Protei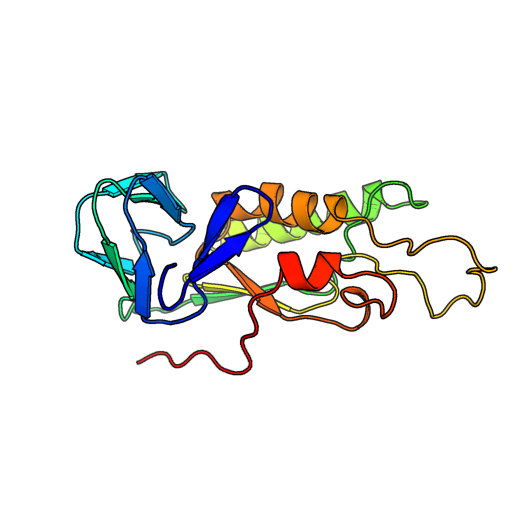n AF-A0A496T721-F1 (afdb_monomer_lite)

Sequence (175 aa):
MGFGAFKLPTGEYRFTGEHLSVGANQRVYIDPSIWCIHGGYETFGKYIVTKSNVTAHLAQIHPFTFGWIADLHVSSGLPDSVVWTDAAKEQIDRLALCNPSFTMFGGDVVSGSGGYTGDNFGLDSPIEESWFEIVWNYSKDKLSNNLWVKGNHDIDPNCNYFYDWFERLWYLELG

Radius of gyration: 16.81 Å; chains: 1; bounding box: 44×32×49 Å

Foldseek 3Di:
DKDQWAAFPVRAIAGLAQKMKDAAQHKYQAAPVFKDKDADWADDGRIIHHHGIMIIGGDPDVPQFEAEDELLQADPPDVCNVVSLVVSLVVLQVSLVVQGSAYEYAANQHNAQCVPPPDPPPDDTRDDLVRLVSSCVSRRNRHHRYAYDYDPRLDDPRDCSSVSNHNPPPDYDDD

Secondary structure (DSSP, 8-state):
--BTEEE-TTS-EEE-SSEEEE-SS-EEE--TTTEEEESSEEE-SS-EEESS-EEEEE---SS--EEEE----B-SSSTTHHHHHHHHHHHHHHHHHT--SEEEEES--B-TT-TTSS---S---S--HHHHHHHHHHHTTTSSSEEEE--SSS-BTTB-HHHHH----S-----

Structure (mmCIF, N/CA/C/O backbone):
data_AF-A0A496T721-F1
#
_entry.id   AF-A0A496T721-F1
#
loop_
_atom_site.group_PDB
_atom_site.id
_atom_site.type_symbol
_atom_site.label_atom_id
_atom_site.label_alt_id
_atom_site.label_comp_id
_atom_site.label_asym_id
_atom_site.label_entity_id
_atom_site.label_seq_id
_atom_site.pdbx_PDB_ins_code
_atom_site.Cartn_x
_atom_site.Cartn_y
_atom_site.Cartn_z
_atom_site.occupancy
_atom_site.B_iso_or_equiv
_atom_site.auth_seq_id
_atom_site.auth_comp_id
_atom_site.auth_asym_id
_atom_site.auth_atom_id
_atom_site.pdbx_PDB_model_num
ATOM 1 N N . MET A 1 1 ? 1.335 -13.166 15.710 1.00 50.00 1 MET A N 1
ATOM 2 C CA . MET A 1 1 ? 0.963 -12.841 14.317 1.00 50.00 1 MET A CA 1
ATOM 3 C C . MET A 1 1 ? -0.451 -12.310 14.338 1.00 50.00 1 MET A C 1
ATOM 5 O O . MET A 1 1 ? -1.239 -12.817 15.129 1.00 50.00 1 MET A O 1
ATOM 9 N N . GLY A 1 2 ? -0.722 -11.256 13.574 1.00 60.47 2 GLY A N 1
ATOM 10 C CA . GLY A 1 2 ? -2.040 -10.637 13.532 1.00 60.47 2 GLY A CA 1
ATOM 11 C C . GLY A 1 2 ? -2.968 -11.330 12.541 1.00 60.47 2 GLY A C 1
ATOM 12 O O . GLY A 1 2 ? -2.509 -11.808 11.507 1.00 60.47 2 GLY A O 1
ATOM 13 N N . PHE A 1 3 ? -4.254 -11.410 12.866 1.00 82.56 3 PHE A N 1
ATOM 14 C CA . PHE A 1 3 ? -5.286 -11.809 11.909 1.00 82.56 3 PHE A CA 1
ATOM 15 C C . PHE A 1 3 ? -5.589 -10.620 10.992 1.00 82.56 3 PHE A C 1
ATOM 17 O O . PHE A 1 3 ? -5.609 -9.490 11.476 1.00 82.56 3 PHE A O 1
ATOM 24 N N . GLY A 1 4 ? -5.792 -10.860 9.694 1.00 86.62 4 GLY A N 1
ATOM 25 C CA . GLY A 1 4 ? -6.132 -9.801 8.733 1.00 86.62 4 GLY A CA 1
ATOM 26 C C . GLY A 1 4 ? -5.068 -8.709 8.577 1.00 86.62 4 GLY A C 1
ATOM 27 O O . GLY A 1 4 ? -5.399 -7.586 8.204 1.00 86.62 4 GLY A O 1
ATOM 28 N N . ALA A 1 5 ? -3.802 -9.010 8.887 1.00 89.31 5 ALA A N 1
ATOM 29 C CA . ALA A 1 5 ? -2.687 -8.086 8.722 1.00 89.31 5 ALA A CA 1
ATOM 30 C C . ALA A 1 5 ? -1.468 -8.768 8.085 1.00 89.31 5 ALA A C 1
ATOM 32 O O . ALA A 1 5 ? -1.181 -9.937 8.347 1.00 89.31 5 ALA A O 1
ATOM 33 N N . PHE A 1 6 ? -0.728 -8.008 7.287 1.00 88.62 6 PHE A N 1
ATOM 34 C CA . PHE A 1 6 ? 0.482 -8.415 6.582 1.00 88.62 6 PHE A CA 1
ATOM 35 C C . PHE A 1 6 ? 1.659 -7.562 7.040 1.00 88.62 6 PHE A C 1
ATOM 37 O O . PHE A 1 6 ? 1.526 -6.345 7.145 1.00 88.62 6 PHE A O 1
ATOM 44 N N . LYS A 1 7 ? 2.791 -8.197 7.355 1.00 91.50 7 LYS A N 1
ATOM 45 C CA . LYS A 1 7 ? 4.001 -7.504 7.801 1.00 91.50 7 LYS A CA 1
ATOM 46 C C . LYS A 1 7 ? 4.938 -7.318 6.614 1.00 91.50 7 LYS A C 1
ATOM 48 O O . LYS A 1 7 ? 5.366 -8.308 6.034 1.00 91.50 7 LYS A O 1
ATOM 53 N N . LEU A 1 8 ? 5.287 -6.072 6.334 1.00 91.69 8 LEU A N 1
ATOM 54 C CA . LEU A 1 8 ? 6.243 -5.689 5.304 1.00 91.69 8 LEU A CA 1
ATOM 55 C C . LEU A 1 8 ? 7.699 -5.892 5.759 1.00 91.69 8 LEU A C 1
ATOM 57 O O . LEU A 1 8 ? 7.962 -5.917 6.972 1.00 91.69 8 LEU A O 1
ATOM 61 N N . PRO A 1 9 ? 8.668 -5.929 4.823 1.00 90.81 9 PRO A N 1
ATOM 62 C CA . PRO A 1 9 ? 10.101 -5.965 5.127 1.00 90.81 9 PRO A CA 1
ATOM 63 C C . PRO A 1 9 ? 10.559 -4.799 6.003 1.00 90.81 9 PRO A C 1
ATOM 65 O O . PRO A 1 9 ? 11.392 -4.972 6.890 1.00 90.81 9 PRO A O 1
ATOM 68 N N . THR A 1 10 ? 9.924 -3.633 5.851 1.00 90.31 10 THR A N 1
ATOM 69 C CA . THR A 1 10 ? 10.161 -2.436 6.676 1.00 90.31 10 THR A CA 1
ATOM 70 C C . THR A 1 10 ? 9.728 -2.600 8.139 1.00 90.31 10 THR A C 1
ATOM 72 O O . THR A 1 10 ? 9.949 -1.716 8.967 1.00 90.31 10 THR A O 1
ATOM 75 N N . GLY A 1 11 ? 9.095 -3.724 8.489 1.00 92.00 11 GLY A N 1
ATOM 76 C CA . GLY A 1 11 ? 8.584 -4.025 9.825 1.00 92.00 11 GLY A CA 1
ATOM 77 C C . GLY A 1 11 ? 7.178 -3.487 10.096 1.00 92.00 11 GLY A C 1
ATOM 78 O O . GLY A 1 11 ? 6.611 -3.767 11.154 1.00 92.00 11 GLY A O 1
ATOM 79 N N . GLU A 1 12 ? 6.624 -2.739 9.147 1.00 92.94 12 GLU A N 1
ATOM 80 C CA . GLU A 1 12 ? 5.320 -2.086 9.210 1.00 92.94 12 GLU A CA 1
ATOM 81 C C . GLU A 1 12 ? 4.213 -3.064 8.806 1.00 92.94 12 GLU A C 1
ATOM 83 O O . GLU A 1 12 ? 4.446 -3.995 8.039 1.00 92.94 12 GLU A O 1
ATOM 88 N N . TYR A 1 13 ? 3.002 -2.873 9.328 1.00 93.25 13 TYR A N 1
ATOM 89 C CA . TYR A 1 13 ? 1.864 -3.738 9.025 1.00 93.25 13 TYR A CA 1
ATOM 90 C C . TYR A 1 13 ? 0.859 -3.034 8.129 1.00 93.25 13 TYR A C 1
ATOM 92 O O . TYR A 1 13 ? 0.557 -1.860 8.331 1.00 93.25 13 TYR A O 1
ATOM 100 N N . ARG A 1 14 ? 0.285 -3.789 7.199 1.00 90.69 14 ARG A N 1
ATOM 101 C CA . ARG A 1 14 ? -0.866 -3.414 6.374 1.00 90.69 14 ARG A CA 1
ATOM 102 C C . ARG A 1 14 ? -2.033 -4.336 6.688 1.00 90.69 14 ARG A C 1
ATOM 104 O O . ARG A 1 14 ? -1.832 -5.433 7.206 1.00 90.69 14 ARG A O 1
ATOM 111 N N . PHE A 1 15 ? -3.249 -3.895 6.405 1.00 90.50 15 PHE A N 1
ATOM 112 C CA . PHE A 1 15 ? -4.418 -4.762 6.507 1.00 90.50 15 PHE A CA 1
ATOM 113 C C . PHE A 1 15 ? -4.487 -5.687 5.280 1.00 90.50 15 PHE A C 1
ATOM 115 O O . PHE A 1 15 ? -4.099 -5.312 4.177 1.00 90.50 15 PHE A O 1
ATOM 122 N N . THR A 1 16 ? -4.986 -6.903 5.481 1.00 87.31 16 THR A N 1
ATOM 123 C CA . THR A 1 16 ? -5.320 -7.864 4.414 1.00 87.31 16 THR A CA 1
ATOM 124 C C . THR A 1 16 ? -6.770 -8.320 4.475 1.00 87.31 16 THR A C 1
ATOM 126 O O . THR A 1 16 ? -7.175 -9.214 3.744 1.00 87.31 16 THR A O 1
ATOM 129 N N . GLY A 1 17 ? -7.562 -7.738 5.364 1.00 86.81 17 GLY A N 1
ATOM 130 C CA . GLY A 1 17 ? -8.966 -8.057 5.535 1.00 86.81 17 GLY A CA 1
ATOM 131 C C . GLY A 1 17 ? -9.700 -6.868 6.125 1.00 86.81 17 GLY A C 1
ATOM 132 O O . GLY A 1 17 ? -9.073 -5.929 6.611 1.00 86.81 17 GLY A O 1
ATOM 133 N N . GLU A 1 18 ? -11.024 -6.927 6.067 1.00 86.44 18 GLU A N 1
ATOM 134 C CA . GLU A 1 18 ? -11.909 -5.940 6.685 1.00 86.44 18 GLU A CA 1
ATOM 135 C C . GLU A 1 18 ? -11.744 -5.958 8.209 1.00 86.44 18 GLU A C 1
ATOM 137 O O . GLU A 1 18 ? -11.612 -4.905 8.819 1.00 86.44 18 GLU A O 1
ATOM 142 N N . HIS A 1 19 ? -11.614 -7.144 8.806 1.00 89.69 19 HIS A N 1
ATOM 143 C CA . HIS A 1 19 ? -11.265 -7.315 10.209 1.00 89.69 19 HIS A CA 1
ATOM 144 C C . HIS A 1 19 ? -9.766 -7.543 10.375 1.00 89.69 19 HIS A C 1
ATOM 146 O O . HIS A 1 19 ? -9.187 -8.429 9.742 1.00 89.69 19 HIS A O 1
ATOM 152 N N . LEU A 1 20 ? -9.155 -6.836 11.323 1.00 91.56 20 LEU A N 1
ATOM 153 C CA . LEU A 1 20 ? -7.776 -7.079 11.729 1.00 91.56 20 LEU A CA 1
ATOM 154 C C . LEU A 1 20 ? -7.633 -7.199 13.241 1.00 91.56 20 LEU A C 1
ATOM 156 O O . LEU A 1 20 ? -8.356 -6.575 14.017 1.00 91.56 20 LEU A O 1
ATOM 160 N N . SER A 1 21 ? -6.649 -7.987 13.665 1.00 94.50 21 SER A N 1
ATOM 161 C CA . SER A 1 21 ? -6.194 -8.067 15.048 1.00 94.50 21 SER A CA 1
ATOM 162 C C . SER A 1 21 ? -4.678 -8.028 15.074 1.00 94.50 21 SER A C 1
ATOM 164 O O . SER A 1 21 ? -4.036 -8.884 14.476 1.00 94.50 21 SER A O 1
ATOM 166 N N . VAL A 1 22 ? -4.095 -7.047 15.757 1.00 95.19 22 VAL A N 1
ATOM 167 C CA . VAL A 1 22 ? -2.643 -6.844 15.809 1.00 95.19 22 VAL A CA 1
ATOM 168 C C . VAL A 1 22 ? -2.202 -6.673 17.262 1.00 95.19 22 VAL A C 1
ATOM 170 O O . VAL A 1 22 ? -2.899 -6.069 18.076 1.00 95.19 22 VAL A O 1
ATOM 173 N N . GLY A 1 23 ? -1.045 -7.249 17.603 1.00 95.00 23 GLY A N 1
ATOM 174 C CA . GLY A 1 23 ? -0.473 -7.160 18.948 1.00 95.00 23 GLY A CA 1
ATOM 175 C C . GLY A 1 23 ? 0.039 -5.761 19.298 1.00 95.00 23 GLY A C 1
ATOM 176 O O . GLY A 1 23 ? 0.037 -4.864 18.460 1.00 95.00 23 GLY A O 1
ATOM 177 N N . ALA A 1 24 ? 0.519 -5.586 20.529 1.00 95.62 24 ALA A N 1
ATOM 178 C CA . ALA A 1 24 ? 1.115 -4.331 20.991 1.00 95.62 24 ALA A CA 1
ATOM 179 C C . ALA A 1 24 ? 2.444 -3.989 20.283 1.00 95.62 24 ALA A C 1
ATOM 181 O O . ALA A 1 24 ? 3.155 -4.873 19.792 1.00 95.62 24 ALA A O 1
ATOM 182 N N . ASN A 1 25 ? 2.806 -2.703 20.305 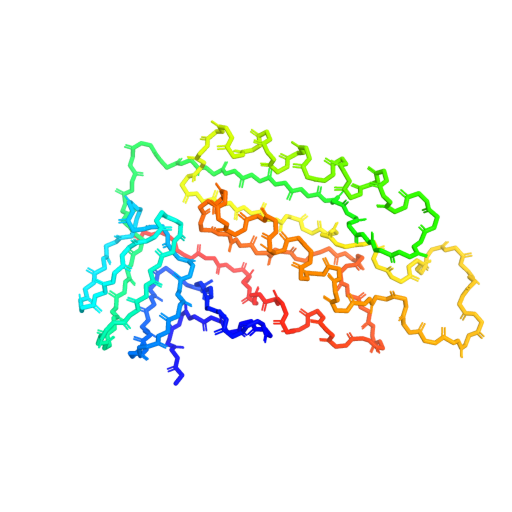1.00 95.69 25 ASN A N 1
ATOM 183 C CA . ASN A 1 25 ? 4.046 -2.133 19.775 1.00 95.69 25 ASN A CA 1
ATOM 184 C C . ASN A 1 25 ? 4.252 -2.374 18.271 1.00 95.69 25 ASN A C 1
ATOM 186 O O . ASN A 1 25 ? 5.375 -2.605 17.825 1.00 95.69 25 ASN A O 1
ATOM 190 N N . GLN A 1 26 ? 3.172 -2.354 17.491 1.00 96.25 26 GLN A N 1
ATOM 191 C CA . GLN A 1 26 ? 3.216 -2.498 16.036 1.00 96.25 26 GLN A CA 1
ATOM 192 C C . GLN A 1 26 ? 2.762 -1.200 15.366 1.00 96.25 26 GLN A C 1
ATOM 194 O O . GLN A 1 26 ? 1.798 -0.571 15.807 1.00 96.25 26 GLN A O 1
ATOM 199 N N . ARG A 1 27 ? 3.439 -0.816 14.278 1.00 96.31 27 ARG A N 1
ATOM 200 C CA . ARG A 1 27 ? 2.984 0.249 13.376 1.00 96.31 27 ARG A CA 1
ATOM 201 C C . ARG A 1 27 ? 2.059 -0.366 12.333 1.00 96.31 27 ARG A C 1
ATOM 203 O O . ARG A 1 27 ? 2.505 -1.228 11.581 1.00 96.31 27 ARG A O 1
ATOM 210 N N . VAL A 1 28 ? 0.803 0.067 12.293 1.00 95.81 28 VAL A N 1
ATOM 211 C CA . VAL A 1 28 ? -0.229 -0.490 11.407 1.00 95.81 28 VAL A CA 1
ATOM 212 C C . VAL A 1 28 ? -0.804 0.618 10.535 1.00 95.81 28 VAL A C 1
ATOM 214 O O . VAL A 1 28 ? -1.412 1.557 11.047 1.00 95.81 28 VAL A O 1
ATOM 217 N N . TYR A 1 29 ? -0.612 0.503 9.224 1.00 94.88 29 TYR A N 1
ATOM 218 C CA . TYR A 1 29 ? -1.098 1.430 8.207 1.00 94.88 29 TYR A CA 1
ATOM 219 C C . TYR A 1 29 ? -2.573 1.181 7.896 1.00 94.88 29 TYR A C 1
ATOM 221 O O . TYR A 1 29 ? -2.938 0.534 6.914 1.00 94.88 29 TYR A O 1
ATOM 229 N N . ILE A 1 30 ? -3.401 1.702 8.797 1.00 94.00 30 ILE A N 1
ATOM 230 C CA . ILE A 1 30 ? -4.845 1.866 8.669 1.00 94.00 30 ILE A CA 1
ATOM 231 C C . ILE A 1 30 ? -5.196 3.302 9.052 1.00 94.00 30 ILE A C 1
ATOM 233 O O . ILE A 1 30 ? -4.657 3.831 10.028 1.00 94.00 30 ILE A O 1
ATOM 237 N N . ASP A 1 31 ? -6.088 3.939 8.297 1.00 94.00 31 ASP A N 1
ATOM 238 C CA . ASP A 1 31 ? -6.502 5.313 8.585 1.00 94.00 31 ASP A CA 1
ATOM 239 C C . ASP A 1 31 ? -7.523 5.328 9.748 1.00 94.00 31 ASP A C 1
ATOM 241 O O . ASP A 1 31 ? -8.653 4.863 9.584 1.00 94.00 31 ASP A O 1
ATOM 245 N N . PRO A 1 32 ? -7.184 5.867 10.933 1.00 93.38 32 PRO A N 1
ATOM 246 C CA . PRO A 1 32 ? -8.061 5.855 12.101 1.00 93.38 32 PRO A CA 1
ATOM 247 C C . PRO A 1 32 ? -9.315 6.726 11.945 1.00 93.38 32 PRO A C 1
ATOM 249 O O . PRO A 1 32 ? -10.206 6.633 12.783 1.00 93.38 32 PRO A O 1
ATOM 252 N N . SER A 1 33 ? -9.406 7.566 10.907 1.00 91.12 33 SER A N 1
ATOM 253 C CA . SER A 1 33 ? -10.652 8.263 10.561 1.00 91.12 33 SER A CA 1
ATOM 254 C C . SER A 1 33 ? -11.649 7.367 9.822 1.00 91.12 33 SER A C 1
ATOM 256 O O . SER A 1 33 ? -12.829 7.703 9.743 1.00 91.12 33 SER A O 1
ATOM 258 N N . ILE A 1 34 ? -11.177 6.232 9.293 1.00 91.12 34 ILE A N 1
ATOM 259 C CA . ILE A 1 34 ? -11.955 5.296 8.477 1.00 91.12 34 ILE A CA 1
ATOM 260 C C . ILE A 1 34 ? -12.229 3.973 9.204 1.00 91.12 34 ILE A C 1
ATOM 262 O O . ILE A 1 34 ? -13.205 3.284 8.917 1.00 91.12 34 ILE A O 1
ATOM 266 N N . TRP A 1 35 ? -11.383 3.609 10.162 1.00 93.38 35 TRP A N 1
ATOM 267 C CA . TRP A 1 35 ? -11.492 2.351 10.891 1.00 93.38 35 TRP A CA 1
ATOM 268 C C . TRP A 1 35 ? -12.129 2.539 12.266 1.00 93.38 35 TRP A C 1
ATOM 270 O O . TRP A 1 35 ? -11.794 3.460 13.010 1.00 93.38 35 TRP A O 1
ATOM 280 N N . CYS A 1 36 ? -12.985 1.599 12.654 1.00 94.06 36 CYS A N 1
ATOM 281 C CA . CYS A 1 36 ? -13.423 1.447 14.033 1.00 94.06 36 CYS A CA 1
ATOM 282 C C . CYS A 1 36 ? -12.402 0.591 14.788 1.00 94.06 36 CYS A C 1
ATOM 284 O O . CYS A 1 36 ? -12.297 -0.616 14.569 1.00 94.06 36 CYS A O 1
ATOM 286 N N . ILE A 1 37 ? -11.636 1.225 15.677 1.00 96.19 37 ILE A N 1
ATOM 287 C CA . ILE A 1 37 ? -10.471 0.624 16.337 1.00 96.19 37 ILE A CA 1
ATOM 288 C C . ILE A 1 37 ? -10.750 0.447 17.833 1.00 96.19 37 ILE A C 1
ATOM 290 O O . ILE A 1 37 ? -11.070 1.401 18.538 1.00 96.19 37 ILE A O 1
ATOM 294 N N . HIS A 1 38 ? -10.596 -0.779 18.332 1.00 97.25 38 HIS A N 1
ATOM 295 C CA . HIS A 1 38 ? -10.768 -1.142 19.737 1.00 97.25 38 HIS A CA 1
ATOM 296 C 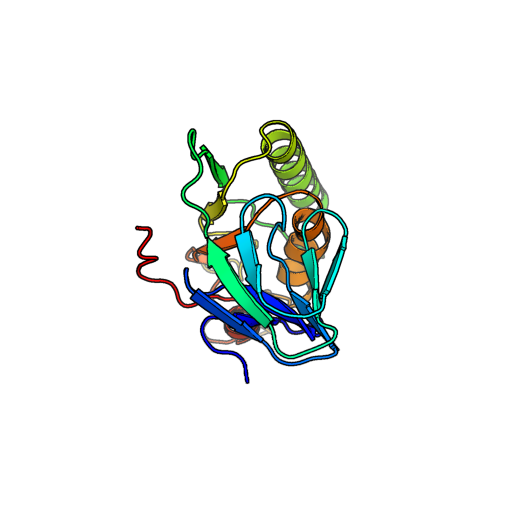C . HIS A 1 38 ? -9.427 -1.572 20.341 1.00 97.25 38 HIS A C 1
ATOM 298 O O . HIS A 1 38 ? -8.742 -2.438 19.798 1.00 97.25 38 HIS A O 1
ATOM 304 N N . GLY A 1 39 ? -9.071 -0.992 21.489 1.00 97.19 39 GLY A N 1
ATOM 305 C CA . GLY A 1 39 ? -7.792 -1.207 22.175 1.00 97.19 39 GLY A CA 1
ATOM 306 C C . GLY A 1 39 ? -7.039 0.105 22.408 1.00 97.19 39 GLY A C 1
ATOM 307 O O . GLY A 1 39 ? -7.517 1.179 22.055 1.00 97.19 39 GLY A O 1
ATOM 308 N N . GLY A 1 40 ? -5.863 0.032 23.028 1.00 97.94 40 GLY A N 1
ATOM 309 C CA . GLY A 1 40 ? -4.975 1.179 23.211 1.00 97.94 40 GLY A CA 1
ATOM 310 C C . GLY A 1 40 ? -4.086 1.395 21.989 1.00 97.94 40 GLY A C 1
ATOM 311 O O . GLY A 1 40 ? -3.364 0.480 21.587 1.00 97.94 40 GLY A O 1
ATOM 312 N N . TYR A 1 41 ? -4.088 2.608 21.433 1.00 97.88 41 TYR A N 1
ATOM 313 C CA . TYR A 1 41 ? -3.243 3.003 20.303 1.00 97.88 41 TYR A CA 1
ATOM 314 C C . TYR A 1 41 ? -2.960 4.515 20.292 1.00 97.88 41 TYR A C 1
ATOM 316 O O . TYR A 1 41 ? -3.575 5.284 21.031 1.00 97.88 41 TYR A O 1
ATOM 324 N N . GLU A 1 42 ? -2.004 4.930 19.463 1.00 98.06 42 GLU A N 1
ATOM 325 C CA . GLU A 1 42 ? -1.746 6.322 19.070 1.00 98.06 42 GLU A CA 1
ATOM 326 C C . GLU A 1 42 ? -1.962 6.497 17.567 1.00 98.06 42 GLU A C 1
ATOM 328 O O . GLU A 1 42 ? -1.696 5.575 16.797 1.00 98.06 42 GLU A O 1
ATOM 333 N N . THR A 1 43 ? -2.431 7.673 17.147 1.00 96.94 43 THR A N 1
ATOM 334 C CA . THR A 1 43 ? -2.759 7.996 15.748 1.00 96.94 43 THR A CA 1
ATOM 335 C C . THR A 1 43 ? -1.726 8.917 15.113 1.00 96.94 43 THR A C 1
ATOM 337 O O . THR A 1 43 ? -1.345 9.915 15.723 1.00 96.94 43 THR A O 1
ATOM 340 N N . PHE A 1 44 ? -1.368 8.651 13.856 1.00 95.44 44 PHE A N 1
ATOM 341 C CA . PHE A 1 44 ? -0.378 9.417 13.092 1.00 95.44 44 PHE A CA 1
ATOM 342 C C . PHE A 1 44 ? -0.859 9.711 11.660 1.00 95.44 44 PHE A C 1
ATOM 344 O O . PHE A 1 44 ? -0.154 9.483 10.681 1.00 95.44 44 PHE A O 1
ATOM 351 N N . GLY A 1 45 ? -2.092 10.195 11.509 1.00 92.56 45 GLY A N 1
ATOM 352 C CA . GLY A 1 45 ? -2.666 10.484 10.193 1.00 92.56 45 GLY A CA 1
ATOM 353 C C . GLY A 1 45 ? -3.128 9.214 9.484 1.00 92.56 45 GLY A C 1
ATOM 354 O O . GLY A 1 45 ? -4.274 8.834 9.658 1.00 92.56 45 GLY A O 1
ATOM 355 N N . LYS A 1 46 ? -2.256 8.555 8.709 1.00 94.19 46 LYS A N 1
ATOM 356 C CA . LYS A 1 46 ? -2.597 7.373 7.882 1.00 94.19 46 LYS A CA 1
ATOM 357 C C . LYS A 1 46 ? -2.267 6.023 8.523 1.00 94.19 46 LYS A C 1
ATOM 359 O O . LYS A 1 46 ? -2.462 4.976 7.910 1.00 94.19 46 LYS A O 1
ATOM 364 N N . TYR A 1 47 ? -1.772 6.042 9.756 1.00 95.88 47 TYR A N 1
ATOM 365 C CA . TYR A 1 47 ? -1.444 4.836 10.503 1.00 95.88 47 TYR A CA 1
ATOM 366 C C . TYR A 1 47 ? -1.664 5.014 12.006 1.00 95.88 47 TYR A C 1
ATOM 368 O O . TYR A 1 47 ? -1.818 6.130 12.521 1.00 95.88 47 TYR A O 1
ATOM 376 N N . ILE A 1 48 ? -1.628 3.890 12.719 1.00 97.44 48 ILE A N 1
ATOM 377 C CA . ILE A 1 48 ? -1.623 3.831 14.178 1.00 97.44 48 ILE A CA 1
ATOM 378 C C . ILE A 1 48 ? -0.375 3.121 14.714 1.00 97.44 48 ILE A C 1
ATOM 380 O O . ILE A 1 48 ? 0.244 2.304 14.029 1.00 97.44 48 ILE A O 1
ATOM 384 N N . VAL A 1 49 ? -0.035 3.391 15.973 1.00 97.81 49 VAL A N 1
ATOM 385 C CA . VAL A 1 49 ? 0.911 2.584 16.757 1.00 97.81 49 VAL A CA 1
ATOM 386 C C . VAL A 1 49 ? 0.158 1.937 17.910 1.00 97.81 49 VAL A C 1
ATOM 388 O O . VAL A 1 49 ? -0.430 2.627 18.743 1.00 97.81 49 VAL A O 1
ATOM 391 N N . THR A 1 50 ? 0.150 0.607 17.958 1.00 97.56 50 THR A N 1
ATOM 392 C CA . THR A 1 50 ? -0.585 -0.147 18.980 1.00 97.56 50 THR A CA 1
ATOM 393 C C . THR A 1 50 ? 0.136 -0.094 20.333 1.00 97.56 50 THR A C 1
ATOM 395 O O . THR A 1 50 ? 1.345 -0.297 20.422 1.00 97.56 50 THR A O 1
ATOM 398 N N . LYS A 1 51 ? -0.608 0.152 21.415 1.00 98.00 51 LYS A N 1
ATOM 399 C CA . LYS A 1 51 ? -0.126 0.108 22.814 1.00 98.00 51 LYS A CA 1
ATOM 400 C C . LYS A 1 51 ? -0.570 -1.156 23.546 1.00 98.00 51 LYS A C 1
ATOM 402 O O . LYS A 1 51 ? 0.096 -1.608 24.470 1.00 98.00 51 LYS A O 1
ATOM 407 N N . SER A 1 52 ? -1.697 -1.723 23.132 1.00 96.44 52 SER A N 1
ATOM 408 C CA . SER A 1 52 ? -2.186 -3.037 23.550 1.00 96.44 52 SER A CA 1
ATOM 409 C C . SER A 1 52 ? -2.464 -3.891 22.317 1.00 96.44 52 SER A C 1
ATOM 411 O O . SER A 1 52 ? -2.223 -3.462 21.190 1.00 96.44 52 SER A O 1
ATOM 413 N N . ASN A 1 53 ? -3.031 -5.081 22.512 1.00 96.00 53 ASN A N 1
ATOM 414 C CA . ASN A 1 53 ? -3.727 -5.736 21.411 1.00 96.00 53 ASN A CA 1
ATOM 415 C C . ASN A 1 53 ? -4.841 -4.812 20.910 1.00 96.00 53 ASN A C 1
ATOM 417 O O . ASN A 1 53 ? -5.567 -4.224 21.718 1.00 96.00 53 ASN A O 1
ATOM 421 N N . VAL A 1 54 ? -4.932 -4.688 19.592 1.00 97.06 54 VAL A N 1
ATOM 422 C CA . VAL A 1 54 ? -5.932 -3.891 18.892 1.00 97.06 54 VAL A CA 1
ATOM 423 C C . VAL A 1 54 ? -6.711 -4.804 17.962 1.00 97.06 54 VAL A C 1
ATOM 425 O O . VAL A 1 54 ? -6.125 -5.633 17.266 1.00 97.06 54 VAL A O 1
ATOM 428 N N . THR A 1 55 ? -8.027 -4.637 17.943 1.00 96.56 55 THR A N 1
ATOM 429 C CA . THR A 1 55 ? -8.899 -5.157 16.888 1.00 96.56 55 THR A CA 1
ATOM 430 C C . THR A 1 55 ? -9.494 -3.981 16.137 1.00 96.56 55 THR A C 1
ATOM 432 O O . THR A 1 55 ? -9.919 -3.016 16.772 1.00 96.56 55 THR A O 1
ATOM 435 N N . ALA A 1 56 ? -9.547 -4.047 14.814 1.00 94.62 56 ALA A N 1
ATOM 436 C CA . ALA A 1 56 ? -10.183 -3.010 14.017 1.00 94.62 56 ALA A CA 1
ATOM 437 C C . ALA A 1 56 ? -11.032 -3.609 12.900 1.00 94.62 56 ALA A C 1
ATOM 439 O O . ALA A 1 56 ? -10.788 -4.736 12.468 1.00 94.62 56 ALA A O 1
ATOM 440 N N . HIS A 1 57 ? -12.030 -2.845 12.475 1.00 92.12 57 HIS A N 1
ATOM 441 C CA . HIS A 1 57 ? -12.878 -3.149 11.330 1.00 92.12 57 HIS A CA 1
ATOM 442 C C . HIS A 1 57 ? -13.103 -1.872 10.509 1.00 92.12 57 HIS A C 1
ATOM 444 O O . HIS A 1 57 ? -13.006 -0.767 11.062 1.00 92.12 57 HIS A O 1
ATOM 450 N N . LEU A 1 58 ? -13.344 -1.997 9.205 1.00 88.12 58 LEU A N 1
ATOM 451 C CA . LEU A 1 58 ? -13.616 -0.838 8.356 1.00 88.12 58 LEU A CA 1
ATOM 452 C C . LEU A 1 58 ? -14.990 -0.288 8.730 1.00 88.12 58 LEU A C 1
ATOM 454 O O . LEU A 1 58 ? -15.996 -0.994 8.681 1.00 88.12 58 LEU A O 1
ATOM 458 N N . ALA A 1 59 ? -15.055 0.987 9.109 1.00 83.00 59 ALA A N 1
ATOM 459 C CA . ALA A 1 59 ? -16.347 1.601 9.357 1.00 83.00 59 ALA A CA 1
ATOM 460 C C . ALA A 1 59 ? -17.123 1.679 8.032 1.00 83.00 59 ALA A C 1
ATOM 462 O O . ALA A 1 59 ? -16.555 1.986 6.979 1.00 83.00 59 ALA A O 1
ATOM 463 N N . GLN A 1 60 ? -18.436 1.445 8.072 1.00 71.56 60 GLN A N 1
ATOM 464 C CA . GLN A 1 60 ? -19.307 1.752 6.938 1.00 71.56 60 GLN A CA 1
ATOM 465 C C . GLN A 1 60 ? -19.363 3.274 6.759 1.00 71.56 60 GLN A C 1
ATOM 467 O O . GLN A 1 60 ? -20.104 3.976 7.447 1.00 71.56 60 GLN A O 1
ATOM 472 N N . ILE A 1 61 ? -18.531 3.797 5.859 1.00 68.25 61 ILE A N 1
ATOM 473 C CA . ILE A 1 61 ? -18.447 5.231 5.576 1.00 68.25 61 ILE A CA 1
ATOM 474 C C . ILE A 1 61 ? -19.312 5.551 4.371 1.00 68.25 61 ILE A C 1
ATOM 476 O O . ILE A 1 61 ? -19.217 4.909 3.327 1.00 68.25 61 ILE A O 1
ATOM 480 N N . HIS A 1 62 ? -20.129 6.591 4.502 1.00 75.44 62 HIS A N 1
ATOM 481 C CA . HIS A 1 62 ? -20.898 7.144 3.399 1.00 75.44 62 HIS A CA 1
ATOM 482 C C . HIS A 1 62 ? -20.586 8.641 3.235 1.00 75.44 62 HIS A C 1
ATOM 484 O O . HIS A 1 62 ? -20.812 9.403 4.177 1.00 75.44 62 HIS A O 1
ATOM 490 N N . PRO A 1 63 ? -20.109 9.083 2.054 1.00 80.75 63 PRO A N 1
ATOM 491 C CA . PRO A 1 63 ? -19.772 8.269 0.882 1.00 80.75 63 PRO A CA 1
ATOM 492 C C . PRO A 1 63 ? -18.457 7.491 1.067 1.00 80.75 63 PRO A C 1
ATOM 494 O O . PRO A 1 63 ? -17.481 8.031 1.578 1.00 80.75 63 PRO A O 1
ATOM 497 N N . PHE A 1 64 ? -18.423 6.245 0.595 1.00 85.81 64 PHE A N 1
ATOM 498 C CA . PHE A 1 64 ? -17.188 5.474 0.455 1.00 85.81 64 PHE A CA 1
ATOM 499 C C . PHE A 1 64 ? -16.532 5.841 -0.876 1.00 85.81 64 PHE A C 1
ATOM 501 O O . PHE A 1 64 ? -17.161 5.703 -1.929 1.00 85.81 64 PHE A O 1
ATOM 508 N N . THR A 1 65 ? -15.287 6.314 -0.848 1.00 91.00 65 THR A N 1
ATOM 509 C CA . THR A 1 65 ? -14.546 6.675 -2.062 1.00 91.00 65 THR A CA 1
ATOM 510 C C . THR A 1 65 ? -13.425 5.680 -2.330 1.00 91.00 65 T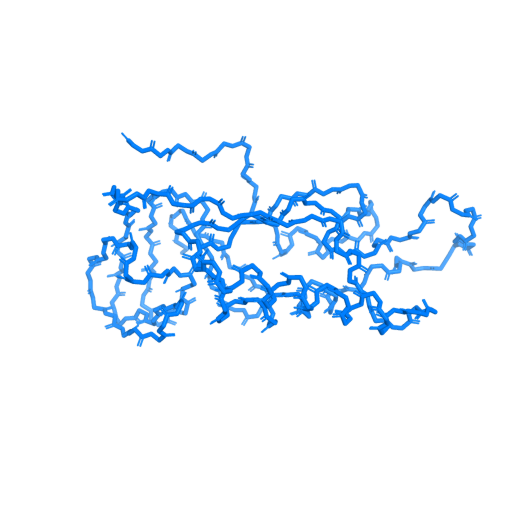HR A C 1
ATOM 512 O O . THR A 1 65 ? -12.564 5.430 -1.486 1.00 91.00 65 THR A O 1
ATOM 515 N N . PHE A 1 66 ? -13.435 5.117 -3.536 1.00 91.50 66 PHE A N 1
ATOM 516 C CA . PHE A 1 66 ? -12.412 4.199 -4.016 1.00 91.50 66 PHE A CA 1
ATOM 517 C C . PHE A 1 66 ? -11.481 4.930 -4.984 1.00 91.50 66 PHE A C 1
ATOM 519 O O . PHE A 1 66 ? -11.914 5.410 -6.032 1.00 91.50 66 PHE A O 1
ATOM 526 N N . GLY A 1 67 ? -10.211 5.040 -4.606 1.00 94.44 67 GLY A N 1
ATOM 527 C CA . GLY A 1 67 ? -9.137 5.559 -5.442 1.00 94.44 67 GLY A CA 1
ATOM 528 C C . GLY A 1 67 ? -8.312 4.417 -6.019 1.00 94.44 67 GLY A C 1
ATOM 529 O O . GLY A 1 67 ? -8.086 3.412 -5.347 1.00 94.44 67 GLY A O 1
ATOM 530 N N . TRP A 1 68 ? -7.837 4.562 -7.251 1.00 94.94 68 TRP A N 1
ATOM 531 C CA . TRP A 1 68 ? -6.983 3.555 -7.870 1.00 94.94 68 TRP A CA 1
ATOM 532 C C . TRP A 1 68 ? -5.952 4.178 -8.804 1.00 94.94 68 TRP A C 1
ATOM 534 O O . TRP A 1 68 ? -6.187 5.236 -9.389 1.00 94.94 68 TRP A O 1
ATOM 544 N N . ILE A 1 69 ? -4.807 3.513 -8.903 1.00 95.25 69 ILE A N 1
ATOM 545 C CA . ILE A 1 69 ? -3.667 3.871 -9.745 1.00 95.25 69 ILE A CA 1
ATOM 546 C C . ILE A 1 69 ? -2.956 2.585 -10.173 1.00 95.25 69 ILE A C 1
ATOM 548 O O . ILE A 1 69 ? -2.901 1.655 -9.382 1.00 95.25 69 ILE A O 1
ATOM 552 N N . ALA A 1 70 ? -2.443 2.502 -11.395 1.00 93.94 70 ALA A N 1
ATOM 553 C CA . ALA A 1 70 ? -1.847 1.294 -11.974 1.00 93.94 70 ALA A CA 1
ATOM 554 C C . ALA A 1 70 ? -0.699 1.666 -12.923 1.00 93.94 70 ALA A C 1
ATOM 556 O O . ALA A 1 70 ? -0.537 2.853 -13.220 1.00 93.94 70 ALA A O 1
ATOM 557 N N . ASP A 1 71 ? 0.061 0.668 -13.384 1.00 93.25 71 ASP A N 1
ATOM 558 C CA . ASP A 1 71 ? 1.113 0.810 -14.405 1.00 93.25 71 ASP A CA 1
ATOM 559 C C . ASP A 1 71 ? 2.133 1.908 -14.056 1.00 93.25 71 ASP A C 1
ATOM 561 O O . ASP A 1 71 ? 2.517 2.744 -14.878 1.00 93.25 71 ASP A O 1
ATOM 565 N N . LEU A 1 72 ? 2.548 1.942 -12.786 1.00 92.94 72 LEU A N 1
ATOM 566 C CA . LEU A 1 72 ? 3.490 2.938 -12.278 1.00 92.94 72 LEU A CA 1
ATOM 567 C C . LEU A 1 72 ? 4.910 2.700 -12.783 1.00 92.94 72 LEU A C 1
ATOM 569 O O . LEU A 1 72 ? 5.673 3.656 -12.925 1.00 92.94 72 LEU A O 1
ATOM 573 N N . HIS A 1 73 ? 5.268 1.431 -12.994 1.00 91.19 73 HIS A N 1
ATOM 574 C CA . HIS A 1 73 ? 6.583 0.988 -13.435 1.00 91.19 73 HIS A CA 1
ATOM 575 C C . HIS A 1 73 ? 7.747 1.653 -12.681 1.00 91.19 73 HIS A C 1
ATOM 577 O O . HIS A 1 73 ? 8.765 1.990 -13.285 1.00 91.19 73 HIS A O 1
ATOM 583 N N . VAL A 1 74 ? 7.644 1.827 -11.359 1.00 91.50 74 VAL A N 1
ATOM 584 C CA . VAL A 1 74 ? 8.736 2.415 -10.567 1.00 91.50 74 VAL A CA 1
ATOM 585 C C . VAL A 1 74 ? 9.991 1.546 -10.641 1.00 91.50 74 VAL A C 1
ATOM 587 O O . VAL A 1 74 ? 9.924 0.318 -10.554 1.00 91.50 74 VAL A O 1
ATOM 590 N N . SER A 1 75 ? 11.146 2.191 -10.793 1.00 89.06 75 SER A N 1
ATOM 591 C CA . SER A 1 75 ? 12.454 1.538 -10.752 1.00 89.06 75 SER A CA 1
ATOM 592 C C . SER A 1 75 ? 13.579 2.520 -10.422 1.00 89.06 75 SER A C 1
ATOM 594 O O . SER A 1 75 ? 13.483 3.734 -10.627 1.00 89.06 75 SER A O 1
ATOM 596 N N . SER A 1 76 ? 14.688 1.987 -9.920 1.00 84.00 76 SER A N 1
ATOM 597 C CA . SER A 1 76 ? 15.967 2.684 -9.784 1.00 84.00 76 SER A CA 1
ATOM 598 C C . SER A 1 76 ? 17.040 1.984 -10.609 1.00 84.00 76 SER A C 1
ATOM 600 O O . SER A 1 76 ? 17.008 0.771 -10.769 1.00 84.00 76 SER A O 1
ATOM 602 N N . GLY A 1 77 ? 17.999 2.746 -11.137 1.00 76.00 77 GLY A N 1
ATOM 603 C CA . GLY A 1 77 ? 19.166 2.185 -11.829 1.00 76.00 77 GLY A CA 1
ATOM 604 C C . GLY A 1 77 ? 18.952 1.801 -13.298 1.00 76.00 77 GLY A C 1
ATOM 605 O O . GLY A 1 77 ? 19.931 1.482 -13.971 1.00 76.00 77 GLY A O 1
ATOM 606 N N . LEU A 1 78 ? 17.725 1.890 -13.826 1.00 74.62 78 LEU A N 1
ATOM 607 C CA . LEU A 1 78 ? 17.443 1.729 -15.258 1.00 74.62 78 LEU A CA 1
ATOM 608 C C . LEU A 1 78 ? 17.573 3.069 -16.012 1.00 74.62 78 LEU A C 1
ATOM 610 O O . LEU A 1 78 ? 17.413 4.138 -15.410 1.00 74.62 78 LEU A O 1
ATOM 614 N N . PRO A 1 79 ? 17.825 3.051 -17.335 1.00 74.50 79 PRO A N 1
ATOM 615 C CA . PRO A 1 79 ? 17.657 4.238 -18.171 1.00 74.50 79 PRO A CA 1
ATOM 616 C C . PRO A 1 79 ? 16.256 4.835 -17.981 1.00 74.50 79 PRO A C 1
ATOM 618 O O . PRO A 1 79 ? 15.283 4.096 -17.900 1.00 74.50 79 PRO A O 1
ATOM 621 N N . ASP A 1 80 ? 16.164 6.160 -17.873 1.00 79.06 80 ASP A N 1
ATOM 622 C CA . ASP A 1 80 ? 14.913 6.914 -17.680 1.00 79.06 80 ASP A CA 1
ATOM 623 C C . ASP A 1 80 ? 14.102 6.590 -16.406 1.00 79.06 80 ASP A C 1
ATOM 625 O O . ASP A 1 80 ? 13.045 7.186 -16.184 1.00 79.06 80 ASP A O 1
ATOM 629 N N . SER A 1 81 ? 14.620 5.753 -15.497 1.00 81.50 81 SER A N 1
ATOM 630 C CA . SER A 1 81 ? 13.895 5.324 -14.290 1.00 81.50 81 SER A CA 1
ATOM 631 C C . SER A 1 81 ? 13.501 6.483 -13.369 1.00 81.50 81 SER A C 1
ATOM 633 O O . SER A 1 81 ? 12.477 6.430 -12.688 1.00 81.50 81 SER A O 1
ATOM 635 N N . VAL A 1 82 ? 14.291 7.562 -13.372 1.00 88.12 82 VAL A N 1
ATOM 636 C CA . VAL A 1 82 ? 13.990 8.805 -12.645 1.00 88.12 82 VAL A CA 1
ATOM 637 C C . VAL A 1 82 ? 12.715 9.449 -13.183 1.00 88.12 82 VAL A C 1
ATOM 639 O O . VAL A 1 82 ? 11.854 9.831 -12.398 1.00 88.12 82 VAL A O 1
ATOM 642 N N . VAL A 1 83 ? 12.556 9.512 -14.508 1.00 88.38 83 VAL A N 1
ATOM 643 C CA . VAL A 1 83 ? 11.387 10.126 -15.154 1.00 88.38 83 VAL A CA 1
ATOM 644 C C . VAL A 1 83 ? 10.124 9.329 -14.838 1.00 88.38 83 VAL A C 1
ATOM 646 O O . VAL A 1 83 ? 9.111 9.918 -14.467 1.00 88.38 83 VAL A O 1
ATOM 649 N N . TRP A 1 84 ? 10.179 7.997 -14.929 1.00 87.12 84 TRP A N 1
ATOM 650 C CA . TRP A 1 84 ? 9.038 7.136 -14.592 1.00 87.12 84 TRP A CA 1
ATOM 651 C C . TRP A 1 84 ? 8.688 7.209 -13.108 1.00 87.12 84 TRP A C 1
ATOM 653 O O . TRP A 1 84 ? 7.522 7.355 -12.753 1.00 87.12 84 TRP A O 1
ATOM 663 N N . THR A 1 85 ? 9.697 7.194 -12.237 1.00 91.94 85 THR A N 1
ATOM 664 C CA . THR A 1 85 ? 9.491 7.307 -10.789 1.00 91.94 85 THR A CA 1
ATOM 665 C C . THR A 1 85 ? 8.895 8.660 -10.406 1.00 91.94 85 THR A C 1
ATOM 667 O O . THR A 1 85 ? 8.010 8.716 -9.553 1.00 91.94 85 THR A O 1
ATOM 670 N N . ASP A 1 86 ? 9.332 9.753 -11.028 1.00 94.75 86 ASP A N 1
ATOM 671 C CA . ASP A 1 86 ? 8.774 11.082 -10.770 1.00 94.75 86 ASP A CA 1
ATOM 672 C C . ASP A 1 86 ? 7.343 11.211 -11.308 1.00 94.75 86 ASP A C 1
ATOM 674 O O . ASP A 1 86 ? 6.482 11.759 -10.617 1.00 94.75 86 ASP A O 1
ATOM 678 N N . ALA A 1 87 ? 7.045 10.622 -12.470 1.00 94.25 87 ALA A N 1
ATOM 679 C CA . ALA A 1 87 ? 5.679 10.530 -12.977 1.00 94.25 87 ALA A CA 1
ATOM 680 C C . ALA A 1 87 ? 4.777 9.714 -12.033 1.00 94.25 87 ALA A C 1
ATOM 682 O O . ALA A 1 87 ? 3.673 10.149 -11.706 1.00 94.25 87 ALA A O 1
ATOM 683 N N . ALA A 1 88 ? 5.249 8.570 -11.529 1.00 95.38 88 ALA A N 1
ATOM 684 C CA . ALA A 1 88 ? 4.512 7.754 -10.565 1.00 95.38 88 ALA A CA 1
ATOM 685 C C . ALA A 1 88 ? 4.210 8.527 -9.270 1.00 95.38 88 ALA A C 1
ATOM 687 O O . ALA A 1 88 ? 3.082 8.500 -8.771 1.00 95.38 88 ALA A O 1
ATOM 688 N N . LYS A 1 89 ? 5.194 9.270 -8.751 1.00 97.06 89 LYS A N 1
ATOM 689 C CA . LYS A 1 89 ? 5.026 10.153 -7.588 1.00 97.06 89 LYS A CA 1
ATOM 690 C C . LYS A 1 89 ? 3.989 11.244 -7.837 1.00 97.06 89 LYS A C 1
ATOM 692 O O . LYS A 1 89 ? 3.117 11.441 -6.997 1.00 97.06 89 LYS A O 1
ATOM 697 N N . GLU A 1 90 ? 4.031 11.898 -8.997 1.00 97.38 90 GLU A N 1
ATOM 698 C CA . GLU A 1 90 ? 3.046 12.918 -9.365 1.00 97.38 90 GLU A CA 1
ATOM 699 C C . GLU A 1 90 ? 1.621 12.345 -9.401 1.00 97.38 90 GLU A C 1
ATOM 701 O O . GLU A 1 90 ? 0.677 12.971 -8.916 1.00 97.38 90 GLU A O 1
ATOM 706 N N . GLN A 1 91 ? 1.444 11.138 -9.941 1.00 96.00 91 GLN A N 1
ATOM 707 C CA . GLN A 1 91 ? 0.139 10.478 -9.972 1.00 96.00 91 GLN A CA 1
ATOM 708 C C . GLN A 1 91 ? -0.349 10.103 -8.560 1.00 96.00 91 GLN A C 1
ATOM 710 O O . GLN A 1 91 ? -1.526 10.299 -8.250 1.00 96.00 91 GLN A O 1
ATOM 715 N N . ILE A 1 92 ? 0.547 9.639 -7.678 1.00 97.69 92 ILE A N 1
ATOM 716 C CA . ILE A 1 92 ? 0.241 9.401 -6.256 1.00 97.69 92 ILE A CA 1
ATOM 717 C C . ILE A 1 92 ? -0.189 10.702 -5.569 1.00 97.69 92 ILE A C 1
ATOM 719 O O . ILE A 1 92 ? -1.194 10.711 -4.859 1.00 97.69 92 ILE A O 1
ATOM 723 N N . ASP A 1 93 ? 0.532 11.801 -5.796 1.00 97.81 93 ASP A N 1
ATOM 724 C CA . ASP A 1 93 ? 0.204 13.106 -5.220 1.00 97.81 93 ASP A CA 1
ATOM 725 C C . ASP A 1 93 ? -1.172 13.587 -5.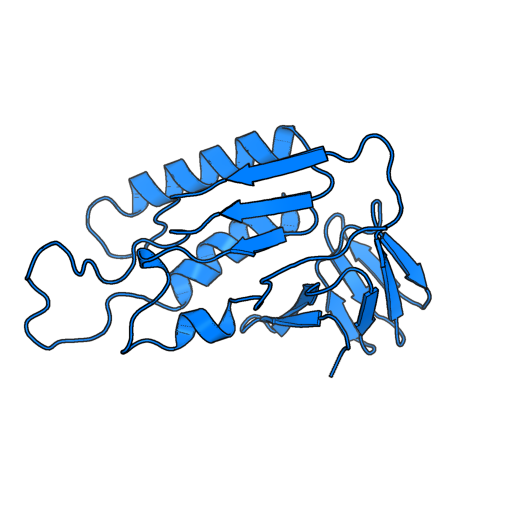691 1.00 97.81 93 ASP A C 1
ATOM 727 O O . ASP A 1 93 ? -1.990 14.020 -4.878 1.00 97.81 93 ASP A O 1
ATOM 731 N N . ARG A 1 94 ? -1.478 13.443 -6.985 1.00 96.88 94 ARG A N 1
ATOM 732 C CA . ARG A 1 94 ? -2.799 13.774 -7.540 1.00 96.88 94 ARG A CA 1
ATOM 733 C C . ARG A 1 94 ? -3.908 12.934 -6.910 1.00 96.88 94 ARG A C 1
ATOM 735 O O . ARG A 1 94 ? -4.946 13.488 -6.555 1.00 96.88 94 ARG A O 1
ATOM 742 N N . LEU A 1 95 ? -3.695 11.630 -6.732 1.00 96.81 95 LEU A N 1
ATOM 743 C CA . LEU A 1 95 ? -4.671 10.756 -6.078 1.00 96.81 95 LEU A CA 1
ATOM 744 C C . LEU A 1 95 ? -4.863 11.120 -4.598 1.00 96.81 95 LEU A C 1
ATOM 746 O O . LEU A 1 95 ? -5.987 11.089 -4.093 1.00 96.81 95 LEU A O 1
ATOM 750 N N . ALA A 1 96 ? -3.793 11.523 -3.909 1.00 96.25 96 ALA A N 1
ATOM 751 C CA . ALA A 1 96 ? -3.852 11.943 -2.513 1.00 96.25 96 ALA A CA 1
ATOM 752 C C . ALA A 1 96 ? -4.725 13.193 -2.309 1.00 96.25 96 ALA A C 1
ATOM 754 O O . ALA A 1 96 ? -5.399 13.297 -1.284 1.00 96.25 96 ALA A O 1
ATOM 755 N N . LEU A 1 97 ? -4.806 14.094 -3.300 1.00 96.12 97 LEU A N 1
ATOM 756 C CA . LEU A 1 97 ? -5.720 15.247 -3.262 1.00 96.12 97 LEU A CA 1
ATOM 757 C C . LEU A 1 97 ? -7.197 14.834 -3.184 1.00 96.12 97 LEU A C 1
ATOM 759 O O . LEU A 1 97 ? -8.016 15.584 -2.655 1.00 96.12 97 LEU A O 1
ATOM 763 N N . CYS A 1 98 ? -7.548 13.649 -3.689 1.00 93.12 98 CYS A N 1
ATOM 764 C CA . CYS A 1 98 ? -8.907 13.117 -3.612 1.00 93.12 98 CYS A CA 1
ATOM 765 C C . CYS A 1 98 ? -9.234 12.495 -2.245 1.00 93.12 98 CYS A C 1
ATOM 767 O O . CYS A 1 98 ? -10.407 12.232 -1.985 1.00 93.12 98 CYS A O 1
ATOM 769 N N . ASN A 1 99 ? -8.223 12.248 -1.398 1.00 90.31 99 ASN A N 1
ATOM 770 C CA . ASN A 1 99 ? -8.323 11.592 -0.090 1.00 90.31 99 ASN A CA 1
ATOM 771 C C . ASN A 1 99 ? -9.316 10.408 -0.082 1.00 90.31 99 ASN A C 1
ATOM 773 O O . ASN A 1 99 ? -10.326 10.453 0.630 1.00 90.31 99 ASN A O 1
ATOM 777 N N . PRO A 1 100 ? -9.076 9.368 -0.903 1.00 93.31 100 PRO A N 1
ATOM 778 C CA . PRO A 1 100 ? -9.983 8.235 -0.978 1.00 93.31 100 PRO A CA 1
ATOM 779 C C . PRO A 1 100 ? -10.086 7.510 0.373 1.00 93.31 100 PRO A C 1
ATOM 781 O O . PRO A 1 100 ? -9.121 7.457 1.143 1.00 93.31 100 PRO A O 1
ATOM 784 N N . SER A 1 101 ? -11.250 6.918 0.654 1.00 91.75 101 SER A N 1
ATOM 785 C CA . SER A 1 101 ? -11.444 6.012 1.794 1.00 91.75 101 SER A CA 1
ATOM 786 C C . SER A 1 101 ? -10.586 4.755 1.653 1.00 91.75 101 SER A C 1
ATOM 788 O O . SER A 1 101 ? -10.133 4.189 2.646 1.00 91.75 101 SER A O 1
ATOM 790 N N . PHE A 1 102 ? -10.358 4.319 0.418 1.00 91.25 102 PHE A N 1
ATOM 791 C CA . PHE A 1 102 ? -9.602 3.119 0.098 1.00 91.25 102 PHE A CA 1
ATOM 792 C C . PHE A 1 102 ? -8.803 3.315 -1.183 1.00 91.25 102 PHE A C 1
ATOM 794 O O . PHE A 1 102 ? -9.343 3.847 -2.155 1.00 91.25 102 PHE A O 1
ATOM 801 N N . THR A 1 103 ? -7.548 2.861 -1.204 1.00 93.94 103 THR A N 1
ATOM 802 C CA . THR A 1 103 ? -6.668 3.034 -2.364 1.00 93.94 103 THR A CA 1
ATOM 803 C C . THR A 1 103 ? -6.161 1.703 -2.889 1.00 93.94 103 THR A C 1
ATOM 805 O O . THR A 1 103 ? -5.583 0.924 -2.137 1.00 93.94 103 THR A O 1
ATOM 808 N N . MET A 1 104 ? -6.314 1.461 -4.190 1.00 92.00 104 MET A N 1
ATOM 809 C CA . MET A 1 104 ? -5.756 0.292 -4.867 1.00 92.00 104 MET A CA 1
ATOM 810 C C . MET A 1 104 ? -4.603 0.678 -5.798 1.00 92.00 104 MET A C 1
ATOM 812 O O . MET A 1 104 ? -4.769 1.507 -6.690 1.00 92.00 104 MET A O 1
ATOM 816 N N . PHE A 1 105 ? -3.463 0.018 -5.630 1.00 92.56 105 PHE A N 1
ATOM 817 C CA . PHE A 1 105 ? -2.391 -0.035 -6.619 1.00 92.56 105 PHE A CA 1
ATOM 818 C C . PHE A 1 105 ? -2.656 -1.240 -7.527 1.00 92.56 105 PHE A C 1
ATOM 820 O O . PHE A 1 105 ? -2.582 -2.379 -7.079 1.00 92.56 105 PHE A O 1
ATOM 827 N N . GLY A 1 106 ? -3.077 -0.985 -8.760 1.00 89.88 106 GLY A N 1
ATOM 828 C CA . GLY A 1 106 ? -3.628 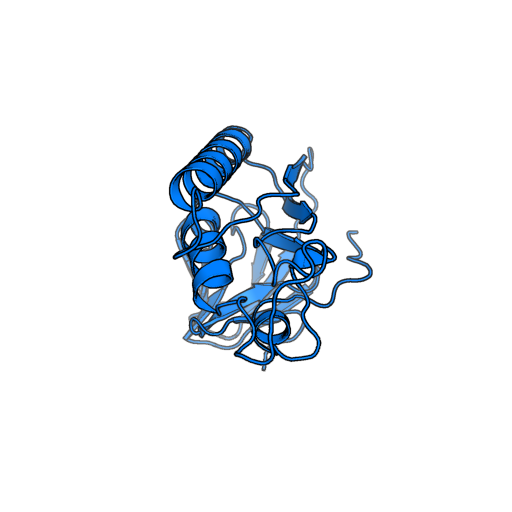-1.944 -9.710 1.00 89.88 106 GLY A CA 1
ATOM 829 C C . GLY A 1 106 ? -2.598 -2.548 -10.656 1.00 89.88 106 GLY A C 1
ATOM 830 O O . GLY A 1 106 ? -2.785 -2.457 -11.860 1.00 89.88 106 GLY A O 1
ATOM 831 N N . GLY A 1 107 ? -1.562 -3.188 -10.123 1.00 89.75 107 GLY A N 1
ATOM 832 C CA . GLY A 1 107 ? -0.560 -3.904 -10.908 1.00 89.75 107 GLY A CA 1
ATOM 833 C C . GLY A 1 107 ? 0.461 -3.025 -11.620 1.00 89.75 107 GLY A C 1
ATOM 834 O O . GLY A 1 107 ? 0.304 -1.806 -11.713 1.00 89.75 107 GLY A O 1
ATOM 835 N N . ASP A 1 108 ? 1.540 -3.682 -12.046 1.00 90.56 108 ASP A N 1
ATOM 836 C CA . ASP A 1 108 ? 2.722 -3.092 -12.676 1.00 90.56 108 ASP A CA 1
ATOM 837 C C . ASP A 1 108 ? 3.223 -1.883 -11.873 1.00 90.56 108 ASP A C 1
ATOM 839 O O . ASP A 1 108 ? 3.526 -0.799 -12.375 1.00 90.56 108 ASP A O 1
ATOM 843 N N . VAL A 1 109 ? 3.274 -2.092 -10.556 1.00 91.56 109 VAL A N 1
ATOM 844 C CA . VAL A 1 109 ? 3.733 -1.127 -9.560 1.00 91.56 109 VAL A CA 1
ATOM 845 C C . VAL A 1 109 ? 5.215 -0.824 -9.780 1.00 91.56 109 VAL A C 1
ATOM 847 O O . VAL A 1 109 ? 5.638 0.330 -9.666 1.00 91.56 109 VAL A O 1
ATOM 850 N N . VAL A 1 110 ? 5.995 -1.846 -10.140 1.00 91.00 110 VAL A N 1
ATOM 851 C CA . VAL A 1 110 ? 7.418 -1.727 -10.477 1.00 91.00 110 VAL A CA 1
ATOM 852 C C . VAL A 1 110 ? 7.702 -2.113 -11.933 1.00 91.00 110 VAL A C 1
ATOM 854 O O . VAL A 1 110 ? 6.899 -2.767 -12.592 1.00 91.00 110 VAL A O 1
ATOM 857 N N . SER A 1 111 ? 8.851 -1.688 -12.475 1.00 86.38 111 SER A N 1
ATOM 858 C CA . SER A 1 111 ? 9.211 -1.911 -13.894 1.00 86.38 111 SER A CA 1
ATOM 859 C C . SER A 1 111 ? 9.370 -3.390 -14.290 1.00 86.38 111 SER A C 1
ATOM 861 O O . SER A 1 111 ? 9.315 -3.720 -15.477 1.00 86.38 111 SER A O 1
ATOM 863 N N . GLY A 1 112 ? 9.564 -4.287 -13.324 1.00 81.06 112 GLY A N 1
ATOM 864 C CA . GLY A 1 112 ? 9.820 -5.697 -13.592 1.00 81.06 112 GLY A CA 1
ATOM 865 C C . GLY A 1 112 ? 11.175 -5.973 -14.238 1.00 81.06 112 GLY A C 1
ATOM 866 O O . GLY A 1 112 ? 12.018 -5.092 -14.388 1.00 81.06 112 GLY A O 1
ATOM 867 N N . SER A 1 113 ? 11.386 -7.225 -14.638 1.00 69.88 113 SER A N 1
ATOM 868 C CA . SER A 1 113 ? 12.648 -7.707 -15.205 1.00 69.88 113 SER A CA 1
ATOM 869 C C . SER A 1 113 ? 12.815 -7.506 -16.716 1.00 69.88 113 SER A C 1
ATOM 871 O O . SER A 1 113 ? 13.791 -7.976 -17.299 1.00 69.88 113 SER A O 1
ATOM 873 N N . GLY A 1 114 ? 11.878 -6.822 -17.381 1.00 58.12 114 GLY A N 1
ATOM 874 C CA . GLY A 1 114 ? 11.997 -6.504 -18.809 1.00 58.12 114 GLY A CA 1
ATOM 875 C C . GLY A 1 114 ? 11.876 -7.705 -19.759 1.00 58.12 114 GLY A C 1
ATOM 876 O O . GLY A 1 114 ? 12.352 -7.637 -20.888 1.00 58.12 114 GLY A O 1
ATOM 877 N N . GLY A 1 115 ? 11.208 -8.792 -19.358 1.00 50.44 115 GLY A N 1
ATOM 878 C CA . GLY A 1 115 ? 11.066 -10.036 -20.137 1.00 50.44 115 GLY A CA 1
ATOM 879 C C . GLY A 1 115 ? 10.427 -9.951 -21.541 1.00 50.44 115 GLY A C 1
ATOM 880 O O . GLY A 1 115 ? 10.177 -10.995 -22.139 1.00 50.44 115 GLY A O 1
ATOM 881 N N . TYR A 1 116 ? 10.188 -8.762 -22.104 1.00 49.25 116 TYR A N 1
ATOM 882 C CA . TYR A 1 116 ? 9.730 -8.574 -23.488 1.00 49.25 116 TYR A CA 1
ATOM 883 C C . TYR A 1 116 ? 10.816 -8.069 -24.458 1.00 49.25 116 TYR A C 1
ATOM 885 O O . TYR A 1 116 ? 10.556 -8.038 -25.660 1.00 49.25 116 TYR A O 1
ATOM 893 N N . THR A 1 117 ? 12.027 -7.715 -23.996 1.00 41.16 117 THR A N 1
ATOM 894 C CA . THR A 1 117 ? 13.114 -7.209 -24.870 1.00 41.16 117 THR A CA 1
ATOM 895 C C . THR A 1 117 ? 14.261 -8.188 -25.134 1.00 41.16 117 THR A C 1
ATOM 897 O O . THR A 1 117 ? 15.202 -7.824 -25.821 1.00 41.16 117 THR A O 1
ATOM 900 N N . GLY A 1 118 ? 14.181 -9.443 -24.684 1.00 40.31 118 GLY A N 1
ATOM 901 C CA . GLY A 1 118 ? 15.068 -10.508 -25.183 1.00 40.31 118 GLY A CA 1
ATOM 902 C C . GLY A 1 118 ? 16.516 -10.520 -24.673 1.00 40.31 118 GLY A C 1
ATOM 903 O O . GLY A 1 118 ? 17.259 -11.409 -25.076 1.00 40.31 118 GLY A O 1
ATOM 904 N N . ASP A 1 119 ? 16.899 -9.642 -23.743 1.00 46.06 119 ASP A N 1
ATOM 905 C CA . ASP A 1 119 ? 18.310 -9.443 -23.383 1.00 46.06 119 ASP A CA 1
ATOM 906 C C . ASP A 1 119 ? 18.582 -9.559 -21.873 1.00 46.06 119 ASP A C 1
ATOM 908 O O . ASP A 1 119 ? 19.220 -8.692 -21.291 1.00 46.06 119 ASP A O 1
ATOM 912 N N . ASN A 1 120 ? 18.171 -10.647 -21.219 1.00 50.47 120 ASN A N 1
ATOM 913 C CA . ASN A 1 120 ? 18.790 -11.022 -19.939 1.00 50.47 120 ASN A CA 1
ATOM 914 C C . ASN A 1 120 ? 19.635 -12.273 -20.166 1.00 50.47 120 ASN A C 1
ATOM 916 O O . ASN A 1 120 ? 19.222 -13.387 -19.848 1.00 50.47 120 ASN A O 1
ATOM 920 N N . PHE A 1 121 ? 20.817 -12.070 -20.762 1.00 44.81 121 PHE A N 1
ATOM 921 C CA . PHE A 1 121 ? 21.882 -13.054 -21.004 1.00 44.81 121 PHE A CA 1
ATOM 922 C C . PHE A 1 121 ? 22.438 -13.682 -19.699 1.00 44.81 121 PHE A C 1
ATOM 924 O O . PHE A 1 121 ? 23.640 -13.668 -19.450 1.00 44.81 121 PHE A O 1
ATOM 931 N N . GLY A 1 122 ? 21.580 -14.258 -18.855 1.00 50.00 122 GLY A N 1
ATOM 932 C CA . GLY A 1 122 ? 21.968 -15.108 -17.731 1.00 50.00 122 GLY A CA 1
ATOM 933 C C . GLY A 1 122 ? 22.553 -14.405 -16.504 1.00 50.00 122 GLY A C 1
ATOM 934 O O . GLY A 1 122 ? 23.297 -15.053 -15.773 1.00 50.00 122 GLY A O 1
ATOM 935 N N . LEU A 1 123 ? 22.240 -13.132 -16.249 1.00 49.44 123 LEU A N 1
ATOM 936 C CA . LEU A 1 123 ? 22.712 -12.416 -15.059 1.00 49.44 123 LEU A CA 1
ATOM 937 C C . LEU A 1 123 ? 21.550 -11.686 -14.382 1.00 49.44 123 LEU A C 1
ATOM 939 O O . LEU A 1 123 ? 21.015 -10.759 -14.972 1.00 49.44 123 LEU A O 1
ATOM 943 N N . ASP A 1 124 ? 21.214 -12.171 -13.182 1.00 52.88 124 ASP A N 1
ATOM 944 C CA . ASP A 1 124 ? 20.380 -11.604 -12.113 1.00 52.88 124 ASP A CA 1
ATOM 945 C C . ASP A 1 124 ? 18.994 -11.032 -12.471 1.00 52.88 124 ASP A C 1
ATOM 947 O O . ASP A 1 124 ? 18.765 -10.399 -13.494 1.00 52.88 124 ASP A O 1
ATOM 951 N N . SER A 1 125 ? 18.016 -11.262 -11.588 1.00 57.12 125 SER A N 1
ATOM 952 C CA . SER A 1 125 ? 16.716 -10.592 -11.692 1.00 57.12 125 SER A CA 1
ATOM 953 C C . SER A 1 125 ? 16.929 -9.071 -11.605 1.00 57.12 125 SER A C 1
ATOM 955 O O . SER A 1 125 ? 17.414 -8.612 -10.571 1.00 57.12 125 SER A O 1
ATOM 957 N N . PRO A 1 126 ? 16.497 -8.273 -12.597 1.00 68.19 126 PRO A N 1
ATOM 958 C CA . PRO A 1 126 ? 16.518 -6.814 -12.514 1.00 68.19 126 PRO A CA 1
ATOM 959 C C . PRO A 1 126 ? 15.601 -6.252 -11.428 1.00 68.19 126 PRO A C 1
ATOM 961 O O . PRO A 1 126 ? 15.761 -5.096 -11.062 1.00 68.19 126 PRO A O 1
ATOM 964 N N . ILE A 1 127 ? 14.619 -7.021 -10.932 1.00 83.06 127 ILE A N 1
ATOM 965 C CA . ILE A 1 127 ? 13.717 -6.529 -9.885 1.00 83.06 127 ILE A CA 1
ATOM 966 C C . ILE A 1 127 ? 14.483 -6.420 -8.568 1.00 83.06 127 ILE A C 1
ATOM 968 O O . ILE A 1 127 ? 14.821 -7.438 -7.960 1.00 83.06 127 ILE A O 1
ATOM 972 N N . GLU A 1 128 ? 14.680 -5.190 -8.106 1.00 85.81 128 GLU A N 1
ATOM 973 C CA . GLU A 1 128 ? 15.238 -4.886 -6.791 1.00 85.81 128 GLU A CA 1
ATOM 974 C C . GLU A 1 128 ? 14.119 -4.701 -5.754 1.00 85.81 128 GLU A C 1
ATOM 976 O O . GLU A 1 128 ? 13.105 -4.051 -6.014 1.00 85.81 128 GLU A O 1
ATOM 981 N N . GLU A 1 129 ? 14.316 -5.219 -4.537 1.00 87.44 129 GLU A N 1
ATOM 982 C CA . GLU A 1 129 ? 13.387 -5.016 -3.410 1.00 87.44 129 GLU A CA 1
ATOM 983 C C . GLU A 1 129 ? 13.134 -3.525 -3.126 1.00 87.44 129 GLU A C 1
ATOM 985 O O . GLU A 1 129 ? 12.017 -3.114 -2.796 1.00 87.44 129 GLU A O 1
ATOM 990 N N . SER A 1 130 ? 14.172 -2.709 -3.326 1.00 90.06 130 SER A N 1
ATOM 991 C CA . SER A 1 130 ? 14.161 -1.256 -3.159 1.00 90.06 130 SER A CA 1
ATOM 992 C C . SER A 1 130 ? 13.068 -0.569 -3.985 1.00 90.06 130 SER A C 1
ATOM 994 O O . SER A 1 130 ? 12.564 0.473 -3.571 1.00 90.06 130 SER A O 1
ATOM 996 N N . TRP A 1 131 ? 12.654 -1.130 -5.127 1.00 92.19 131 TRP A N 1
ATOM 997 C CA . TRP A 1 131 ? 11.644 -0.517 -5.995 1.00 92.19 131 TRP A CA 1
ATOM 998 C C . TRP A 1 131 ? 10.259 -0.528 -5.347 1.00 92.19 131 TRP A C 1
ATOM 1000 O O . TRP A 1 131 ? 9.566 0.491 -5.351 1.00 92.19 131 TRP A O 1
ATOM 1010 N N . PHE A 1 132 ? 9.882 -1.642 -4.714 1.00 92.69 132 PHE A N 1
ATOM 1011 C CA . PHE A 1 132 ? 8.657 -1.717 -3.917 1.00 92.69 132 PHE A CA 1
ATOM 1012 C C . PHE A 1 132 ? 8.755 -0.806 -2.689 1.00 92.69 132 PHE A C 1
ATOM 1014 O O . PHE A 1 132 ? 7.812 -0.077 -2.374 1.00 92.69 132 PHE A O 1
ATOM 1021 N N . GLU A 1 133 ? 9.919 -0.769 -2.036 1.00 94.06 133 GLU A N 1
ATOM 1022 C CA . GLU A 1 133 ? 10.146 0.119 -0.897 1.00 94.06 133 GLU A CA 1
ATOM 1023 C C . GLU A 1 133 ? 9.986 1.605 -1.267 1.00 94.06 133 GLU A C 1
ATOM 1025 O O . GLU A 1 133 ? 9.376 2.358 -0.504 1.00 94.06 133 GLU A O 1
ATOM 1030 N N . ILE A 1 134 ? 10.464 2.034 -2.441 1.00 94.38 134 ILE A N 1
ATOM 1031 C CA . ILE A 1 134 ? 10.294 3.406 -2.948 1.00 94.38 134 ILE A CA 1
ATOM 1032 C C . ILE A 1 134 ? 8.808 3.765 -3.033 1.00 94.38 134 ILE A C 1
ATOM 1034 O O . ILE A 1 134 ? 8.397 4.810 -2.517 1.00 94.38 134 ILE A O 1
ATOM 1038 N N . VAL A 1 135 ? 7.996 2.904 -3.655 1.00 94.75 135 VAL A N 1
ATOM 1039 C CA . VAL A 1 135 ? 6.553 3.144 -3.823 1.00 94.75 135 VAL A CA 1
ATOM 1040 C C . VAL A 1 135 ? 5.870 3.204 -2.463 1.00 94.75 135 VAL A C 1
ATOM 1042 O O . VAL A 1 135 ? 5.096 4.127 -2.189 1.00 94.75 135 VAL A O 1
ATOM 1045 N N . TRP A 1 136 ? 6.169 2.248 -1.585 1.00 95.06 136 TRP A N 1
ATOM 1046 C CA . TRP A 1 136 ? 5.578 2.183 -0.256 1.00 95.06 136 TRP A CA 1
ATOM 1047 C C . TRP A 1 136 ? 5.931 3.408 0.588 1.00 95.06 136 TRP A C 1
ATOM 1049 O O . TRP A 1 136 ? 5.038 4.105 1.069 1.00 95.06 136 TRP A O 1
ATOM 1059 N N . ASN A 1 137 ? 7.219 3.729 0.718 1.00 95.56 137 ASN A N 1
ATOM 1060 C CA . ASN A 1 137 ? 7.677 4.864 1.516 1.00 95.56 137 ASN A CA 1
ATOM 1061 C C . ASN A 1 137 ? 7.140 6.198 0.991 1.00 95.56 137 ASN A C 1
ATOM 1063 O O . ASN A 1 137 ? 6.918 7.116 1.779 1.00 95.56 137 ASN A O 1
ATOM 1067 N N . TYR A 1 138 ? 6.889 6.312 -0.314 1.00 96.81 138 TYR A N 1
ATOM 1068 C CA . TYR A 1 138 ? 6.301 7.522 -0.871 1.00 96.81 138 TYR A CA 1
ATOM 1069 C C . TYR A 1 138 ? 4.784 7.626 -0.646 1.00 96.81 138 TYR A C 1
ATOM 1071 O O . TYR A 1 138 ? 4.274 8.729 -0.438 1.00 96.81 138 TYR A O 1
ATOM 1079 N N . SER A 1 139 ? 4.059 6.508 -0.686 1.00 95.69 139 SER A N 1
ATOM 1080 C CA . SER A 1 139 ? 2.588 6.481 -0.678 1.00 95.69 139 SER A CA 1
ATOM 1081 C C . SER A 1 139 ? 1.957 6.339 0.708 1.00 95.69 139 SER A C 1
ATOM 1083 O O . SER A 1 139 ? 0.873 6.879 0.940 1.00 95.69 139 SER A O 1
ATOM 1085 N N . LYS A 1 140 ? 2.617 5.637 1.634 1.00 94.31 140 LYS A N 1
ATOM 1086 C CA . LYS A 1 140 ? 2.024 5.156 2.894 1.00 94.31 140 LYS A CA 1
ATOM 1087 C C . LYS A 1 140 ? 1.458 6.241 3.811 1.00 94.31 140 LYS A C 1
ATOM 1089 O O . LYS A 1 140 ? 0.448 6.014 4.467 1.00 94.31 140 LYS A O 1
ATOM 1094 N N . ASP A 1 141 ? 2.065 7.426 3.817 1.00 94.50 141 ASP A N 1
ATOM 1095 C CA . ASP A 1 141 ? 1.621 8.552 4.650 1.00 94.50 141 ASP A CA 1
ATOM 1096 C C . ASP A 1 141 ? 0.692 9.528 3.897 1.00 94.50 141 ASP A C 1
ATOM 1098 O O . ASP A 1 141 ? 0.200 10.493 4.481 1.00 94.50 141 ASP A O 1
ATOM 1102 N N . LYS A 1 142 ? 0.439 9.289 2.601 1.00 96.06 142 LYS A N 1
ATOM 1103 C CA . LYS A 1 142 ? -0.405 10.138 1.741 1.00 96.06 142 LYS A CA 1
ATOM 1104 C C . LYS A 1 142 ? -1.766 9.513 1.459 1.00 96.06 142 LYS A C 1
ATOM 1106 O O . LYS A 1 142 ? -2.783 10.203 1.471 1.00 96.06 142 LYS A O 1
ATOM 1111 N N . LEU A 1 143 ? -1.778 8.212 1.191 1.00 95.56 143 LEU A N 1
ATOM 1112 C CA . LEU A 1 143 ? -2.950 7.481 0.731 1.00 95.56 143 LEU A CA 1
ATOM 1113 C C . LEU A 1 143 ? -3.527 6.622 1.855 1.00 95.56 143 LEU A C 1
ATOM 1115 O O . LEU A 1 143 ? -2.797 5.986 2.616 1.00 95.56 143 LEU A O 1
ATOM 1119 N N . SER A 1 144 ? -4.853 6.627 1.968 1.00 93.19 144 SER A N 1
ATOM 1120 C CA . SER A 1 144 ? -5.565 5.835 2.968 1.00 93.19 144 SER A CA 1
ATOM 1121 C C . SER A 1 144 ? -5.688 4.394 2.498 1.00 93.19 144 SER A C 1
ATOM 1123 O O . SER A 1 144 ? -6.072 4.148 1.352 1.00 93.19 144 SER A O 1
ATOM 1125 N N . ASN A 1 145 ? -5.468 3.461 3.426 1.00 91.75 145 ASN A N 1
ATOM 1126 C CA . ASN A 1 145 ? -5.845 2.055 3.291 1.00 91.75 145 ASN A CA 1
ATOM 1127 C C . ASN A 1 145 ? -5.389 1.445 1.955 1.00 91.75 145 ASN A C 1
ATOM 1129 O O . ASN A 1 145 ? -6.200 1.050 1.119 1.00 91.75 145 ASN A O 1
ATOM 1133 N N . ASN A 1 146 ? -4.070 1.409 1.765 1.00 90.81 146 ASN A N 1
ATOM 1134 C CA . ASN A 1 146 ? -3.445 0.953 0.529 1.00 90.81 146 ASN A CA 1
ATOM 1135 C C . ASN A 1 146 ? -3.554 -0.568 0.377 1.00 90.81 146 ASN A C 1
ATOM 1137 O O . ASN A 1 146 ? -3.070 -1.315 1.232 1.00 90.81 146 ASN A O 1
ATOM 1141 N N . LEU A 1 147 ? -4.094 -1.008 -0.756 1.00 89.25 147 LEU A N 1
ATOM 1142 C CA . LEU A 1 147 ? -4.112 -2.386 -1.233 1.00 89.25 147 LEU A CA 1
ATOM 1143 C C . LEU A 1 147 ? -3.258 -2.512 -2.492 1.00 89.25 147 LEU A C 1
ATOM 1145 O O . LEU A 1 147 ? -3.422 -1.710 -3.410 1.00 89.25 147 LEU A O 1
ATOM 1149 N N . TRP A 1 148 ? -2.374 -3.507 -2.563 1.00 89.31 148 TRP A N 1
ATOM 1150 C CA . TRP A 1 148 ? -1.562 -3.746 -3.753 1.00 89.31 148 TRP A CA 1
ATOM 1151 C C . TRP A 1 148 ? -2.035 -5.005 -4.476 1.00 89.31 148 TRP A C 1
ATOM 1153 O O . TRP A 1 148 ? -1.989 -6.115 -3.948 1.00 89.31 148 TRP A O 1
ATOM 1163 N N . VAL A 1 149 ? -2.492 -4.813 -5.709 1.00 86.62 149 VAL A N 1
ATOM 1164 C CA . VAL A 1 149 ? -2.807 -5.866 -6.672 1.00 86.62 149 VAL A CA 1
ATOM 1165 C C . VAL A 1 149 ? -1.632 -5.977 -7.637 1.00 86.62 149 VAL A C 1
ATOM 1167 O O . VAL A 1 149 ? -0.984 -4.984 -7.946 1.00 86.62 149 VAL A O 1
ATOM 1170 N N . LYS A 1 150 ? -1.341 -7.196 -8.089 1.00 80.38 150 LYS A N 1
ATOM 1171 C CA . LYS A 1 150 ? -0.200 -7.480 -8.962 1.00 80.38 150 LYS A CA 1
ATOM 1172 C C . LYS A 1 150 ? -0.544 -7.363 -10.434 1.00 80.38 150 LYS A C 1
ATOM 1174 O O . LYS A 1 150 ? -1.604 -7.827 -10.851 1.00 80.38 150 LYS A O 1
ATOM 1179 N N . GLY A 1 151 ? 0.421 -6.866 -11.193 1.00 86.62 151 GLY A N 1
ATOM 1180 C CA . GLY A 1 151 ? 0.515 -7.008 -12.636 1.00 86.62 151 GLY A CA 1
ATOM 1181 C C . GLY A 1 151 ? 1.633 -7.977 -13.024 1.00 86.62 151 GLY A C 1
ATOM 1182 O O . GLY A 1 151 ? 2.269 -8.610 -12.173 1.00 86.62 151 GLY A O 1
ATOM 1183 N N . ASN A 1 152 ? 1.836 -8.151 -14.324 1.00 85.12 152 ASN A N 1
ATOM 1184 C CA . ASN A 1 152 ? 2.828 -9.080 -14.859 1.00 85.12 152 ASN A CA 1
ATOM 1185 C C . ASN A 1 152 ? 4.272 -8.584 -14.694 1.00 85.12 152 ASN A C 1
ATOM 1187 O O . ASN A 1 152 ? 5.175 -9.415 -14.697 1.00 85.12 152 ASN A O 1
ATOM 1191 N N . HIS A 1 153 ? 4.502 -7.281 -14.520 1.00 85.12 153 HIS A N 1
ATOM 1192 C CA . HIS A 1 153 ? 5.830 -6.728 -14.244 1.00 85.12 153 HIS A CA 1
ATOM 1193 C C . HIS A 1 153 ? 6.229 -6.841 -12.765 1.00 85.12 153 HIS A C 1
ATOM 1195 O O . HIS A 1 153 ? 7.414 -6.819 -12.450 1.00 85.12 153 HIS A O 1
ATOM 1201 N N . ASP A 1 154 ? 5.282 -7.037 -11.846 1.00 86.44 154 ASP A N 1
ATOM 1202 C CA . ASP A 1 154 ? 5.589 -7.149 -10.411 1.00 86.44 154 ASP A CA 1
ATOM 1203 C C . ASP A 1 154 ? 6.148 -8.523 -10.004 1.00 86.44 154 ASP A C 1
ATOM 1205 O O . ASP A 1 154 ? 6.554 -8.711 -8.858 1.00 86.44 154 ASP A O 1
ATOM 1209 N N . ILE A 1 155 ? 6.116 -9.513 -10.902 1.00 82.56 155 ILE A N 1
ATOM 1210 C CA . ILE A 1 155 ? 6.425 -10.916 -10.606 1.00 82.56 155 ILE A CA 1
ATOM 1211 C C . ILE A 1 155 ? 7.546 -11.405 -11.524 1.00 82.56 155 ILE A C 1
ATOM 1213 O O . ILE A 1 155 ? 7.410 -11.370 -12.743 1.00 82.56 155 ILE A O 1
ATOM 1217 N N . ASP A 1 156 ? 8.601 -11.976 -10.941 1.00 75.94 156 ASP A N 1
ATOM 1218 C CA . ASP A 1 156 ? 9.630 -12.721 -11.673 1.00 75.94 156 ASP A CA 1
ATOM 1219 C C . ASP A 1 156 ? 9.843 -14.098 -11.012 1.00 75.94 156 ASP A C 1
ATOM 1221 O O . ASP A 1 156 ? 10.007 -14.163 -9.792 1.00 75.94 156 ASP A O 1
ATOM 1225 N N . PRO A 1 157 ? 9.853 -15.213 -11.771 1.00 70.38 157 PRO A N 1
ATOM 1226 C CA . PRO A 1 157 ? 10.122 -16.550 -11.232 1.00 70.38 157 PRO A CA 1
ATOM 1227 C C . PRO A 1 157 ? 11.443 -16.692 -10.457 1.00 70.38 157 PRO A C 1
ATOM 1229 O O . PRO A 1 157 ? 11.565 -17.597 -9.633 1.00 70.38 157 PRO A O 1
ATOM 1232 N N . ASN A 1 158 ? 12.424 -15.825 -10.716 1.00 72.00 158 ASN A N 1
ATOM 1233 C CA . ASN A 1 158 ? 13.740 -15.820 -10.081 1.00 72.00 158 ASN A CA 1
ATOM 1234 C C . ASN A 1 158 ? 13.865 -14.782 -8.952 1.00 72.00 158 ASN A C 1
ATOM 1236 O O . ASN A 1 158 ? 14.937 -14.659 -8.362 1.00 72.00 158 ASN A O 1
ATOM 1240 N N . CYS A 1 159 ? 12.799 -14.041 -8.636 1.00 73.38 159 CYS A N 1
ATOM 1241 C CA . CYS A 1 159 ? 12.800 -13.005 -7.609 1.00 73.38 159 CYS A CA 1
ATOM 1242 C C . CYS A 1 159 ? 11.641 -13.197 -6.638 1.00 73.38 159 CYS A C 1
ATOM 1244 O O . CYS A 1 159 ? 10.478 -13.172 -7.026 1.00 73.38 159 CYS A O 1
ATOM 1246 N N . ASN A 1 160 ? 11.949 -13.345 -5.350 1.00 76.88 160 ASN A N 1
ATOM 1247 C CA . ASN A 1 160 ? 10.919 -13.533 -4.330 1.00 76.88 160 ASN A CA 1
ATOM 1248 C C . ASN A 1 160 ? 10.474 -12.233 -3.656 1.00 76.88 160 ASN A C 1
ATOM 1250 O O . ASN A 1 160 ? 9.474 -12.279 -2.947 1.00 76.88 160 ASN A O 1
ATOM 1254 N N . TYR A 1 161 ? 11.145 -11.095 -3.898 1.00 82.12 161 TYR A N 1
ATOM 1255 C CA . TYR A 1 161 ? 10.844 -9.828 -3.214 1.00 82.12 161 TYR A CA 1
ATOM 1256 C C . TYR A 1 161 ? 9.369 -9.451 -3.323 1.00 82.12 161 TYR A C 1
ATOM 1258 O O . TYR A 1 161 ? 8.767 -8.967 -2.372 1.00 82.12 161 TYR A O 1
ATOM 1266 N N . PHE A 1 162 ? 8.730 -9.758 -4.450 1.00 75.00 162 PHE A N 1
ATOM 1267 C CA . PHE A 1 162 ? 7.308 -9.491 -4.615 1.00 75.00 162 PHE A CA 1
ATOM 1268 C C . PHE A 1 162 ? 6.429 -10.167 -3.549 1.00 75.00 162 PHE A C 1
ATOM 1270 O O . PHE A 1 162 ? 5.369 -9.643 -3.207 1.00 75.00 162 PHE A O 1
ATOM 1277 N N . TYR A 1 163 ? 6.794 -11.361 -3.062 1.00 80.56 163 TYR A N 1
ATOM 1278 C CA . TYR A 1 163 ? 6.011 -12.072 -2.048 1.00 80.56 163 TYR A CA 1
ATOM 1279 C C . TYR A 1 163 ? 6.075 -11.360 -0.700 1.00 80.56 163 TYR A C 1
ATOM 1281 O O . TYR A 1 163 ? 5.131 -11.472 0.081 1.00 80.56 163 TYR A O 1
ATOM 1289 N N . ASP A 1 164 ? 7.138 -10.596 -0.466 1.00 86.31 164 ASP A N 1
ATOM 1290 C CA . ASP A 1 164 ? 7.356 -9.857 0.770 1.00 86.31 164 ASP A CA 1
ATOM 1291 C C . ASP A 1 164 ? 6.570 -8.537 0.805 1.00 86.31 164 ASP A C 1
ATOM 1293 O O . ASP A 1 164 ? 6.290 -8.009 1.877 1.00 86.31 164 ASP A O 1
ATOM 1297 N N . TRP A 1 165 ? 6.125 -8.039 -0.351 1.00 87.25 165 TRP A N 1
ATOM 1298 C CA . TRP A 1 165 ? 5.360 -6.791 -0.479 1.00 87.25 165 TRP A CA 1
ATOM 1299 C C . TRP A 1 165 ? 3.874 -6.990 -0.805 1.00 87.25 165 TRP A C 1
ATOM 1301 O O . TRP A 1 165 ? 3.124 -6.017 -0.889 1.00 87.25 165 TRP A O 1
ATOM 1311 N N . PHE A 1 166 ? 3.433 -8.235 -0.988 1.00 77.12 166 PHE A N 1
ATOM 1312 C CA . PHE A 1 166 ? 2.115 -8.542 -1.537 1.00 77.12 166 PHE A CA 1
ATOM 1313 C C . PHE A 1 166 ? 1.076 -8.995 -0.515 1.00 77.12 166 PHE A C 1
ATOM 1315 O O . PHE A 1 166 ? 1.204 -10.046 0.118 1.00 77.12 166 PHE A O 1
ATOM 1322 N N . GLU A 1 167 ? -0.067 -8.311 -0.522 1.00 72.44 167 GLU A N 1
ATOM 1323 C CA . GLU A 1 167 ? -1.296 -8.829 0.060 1.00 72.44 167 GLU A CA 1
ATOM 1324 C C . GLU A 1 167 ? -1.975 -9.806 -0.908 1.00 72.44 167 GLU A C 1
ATOM 1326 O O . GLU A 1 167 ? -2.509 -9.407 -1.940 1.00 72.44 167 GLU A O 1
ATOM 1331 N N . ARG A 1 168 ? -2.019 -11.105 -0.584 1.00 64.56 168 ARG A N 1
ATOM 1332 C CA . ARG A 1 168 ? -2.796 -12.075 -1.374 1.00 64.56 168 ARG A CA 1
ATOM 1333 C C . ARG A 1 168 ? -4.295 -11.844 -1.200 1.00 64.56 168 ARG A C 1
ATOM 1335 O O . ARG A 1 168 ? -4.945 -12.554 -0.440 1.00 64.56 168 ARG A O 1
ATOM 1342 N N . LEU A 1 169 ? -4.837 -10.886 -1.945 1.00 62.44 169 LEU A N 1
ATOM 1343 C CA . LEU A 1 169 ? -6.244 -10.512 -1.915 1.00 62.44 169 LEU A CA 1
ATOM 1344 C C . LEU A 1 169 ? -6.904 -10.786 -3.263 1.00 62.44 169 LEU A C 1
ATOM 1346 O O . LEU A 1 169 ? -6.807 -10.009 -4.204 1.00 62.44 169 LEU A O 1
ATOM 1350 N N . TRP A 1 170 ? -7.582 -11.931 -3.340 1.00 61.38 170 TRP A N 1
ATOM 1351 C CA . TRP A 1 170 ? -8.458 -12.278 -4.466 1.00 61.38 170 TRP A CA 1
ATOM 1352 C C . TRP A 1 170 ? -9.843 -11.644 -4.318 1.00 61.38 170 TRP A C 1
ATOM 1354 O O . TRP A 1 170 ? -10.541 -11.434 -5.304 1.00 61.38 170 TRP A O 1
ATOM 1364 N N . TYR A 1 171 ? -10.232 -11.361 -3.075 1.00 68.31 171 TYR A N 1
ATOM 1365 C CA . TYR A 1 171 ? -11.466 -10.689 -2.707 1.00 68.31 171 TYR A CA 1
ATOM 1366 C C . TYR A 1 171 ? -11.255 -9.982 -1.361 1.00 68.31 171 TYR A C 1
ATOM 1368 O O . TYR A 1 171 ? -10.546 -10.499 -0.497 1.00 68.31 171 TYR A O 1
ATOM 1376 N N . LEU A 1 172 ? -11.867 -8.812 -1.191 1.00 75.62 172 LEU A N 1
ATOM 1377 C CA . LEU A 1 172 ? -12.023 -8.138 0.095 1.00 75.62 172 LEU A CA 1
ATOM 1378 C C . LEU A 1 172 ? -13.524 -7.941 0.294 1.00 75.62 172 LEU A C 1
ATOM 1380 O O . LEU A 1 172 ? -14.152 -7.194 -0.454 1.00 75.62 172 LEU A O 1
ATOM 1384 N N . GLU A 1 173 ? -14.101 -8.667 1.244 1.00 72.62 173 GLU A N 1
ATOM 1385 C CA . GLU A 1 173 ? -15.511 -8.516 1.599 1.00 72.62 173 GLU A CA 1
ATOM 1386 C C . GLU A 1 173 ? -15.682 -7.252 2.444 1.00 72.62 173 GLU A C 1
ATOM 1388 O O . GLU A 1 173 ? -14.961 -7.061 3.421 1.00 72.62 173 GLU A O 1
ATOM 1393 N N . LEU A 1 174 ? -16.592 -6.373 2.023 1.00 72.19 174 LEU A N 1
ATOM 1394 C CA . LEU A 1 174 ? -16.936 -5.132 2.710 1.00 72.19 174 LEU A CA 1
ATOM 1395 C C . LEU A 1 174 ? -18.441 -5.151 3.002 1.00 72.19 174 LEU A C 1
ATOM 1397 O O . LEU A 1 174 ? -19.232 -5.169 2.056 1.00 72.19 174 LEU A O 1
ATOM 1401 N N . GLY A 1 175 ? -18.829 -5.100 4.278 1.00 59.56 175 GLY A N 1
ATOM 1402 C CA . GLY A 1 175 ? -20.232 -5.088 4.725 1.00 59.56 175 GLY A CA 1
ATOM 1403 C C . GLY A 1 175 ? -20.624 -6.329 5.509 1.00 59.56 175 GLY A C 1
ATOM 1404 O O . GLY A 1 175 ? -21.851 -6.537 5.630 1.00 59.56 175 GLY A O 1
#

pLDDT: mean 85.64, std 13.51, range [40.31, 98.06]